Protein AF-A0A078QKE0-F1 (afdb_monomer_lite)

pLDDT: mean 83.67, std 12.48, range [33.91, 97.88]

Secondary structure (DSSP, 8-state):
-PPPTT--EEEEEEEEETTEEEEEEEEEE--HHHHHTTPPPPTT--------PPPTTSSSS-SS-SEEEE--SSSSSPEEEEEETT-SGGGPPEEEEEEE-TTS-EEE--STTGGG-BTTSEEEETTTTEEEEEEE-SSS-EEEEEEEEETTEEEEEEE-

Foldseek 3Di:
DDADQQWLAKDWDWDDDPNDTAIDIDRTAGAPVCNVVVDNDPPPDDDDDDDDEADPPQQQDRQHGQWYWDDLQLPPGTWIKGWRQLPDPPRWTAIWTFDQDPVRDTHTDPDPPNRQDTRPQWHADSVQSKIWGWDDPVPPDIKIWIWHDDPSDTDTPDID

Sequence (160 aa):
MWLQYGEVGNALFCLEKQGVQYYYFAEKWTDKILYDKGNTYPHNTVIELDYTAKLKSEEYLSDDSPFFFSDVDFDGEEEFIINRYKSGSRDSNAYDVYDVSPYGYFIQKTEVPFTELENGQCKFDSENKTITVFGSNGWNNAIRHIYQLKDRKFELVQSE

Organism: NCBI:txid1339350

Radius of gyration: 16.49 Å; chains: 1; bounding box: 33×46×38 Å

Structure (mmCIF, N/CA/C/O backbone):
data_AF-A0A078QKE0-F1
#
_entry.id   AF-A0A078QKE0-F1
#
loop_
_atom_site.group_PDB
_atom_site.id
_atom_site.type_symbol
_atom_site.label_atom_id
_atom_site.label_alt_id
_atom_site.label_comp_id
_atom_site.label_asym_id
_atom_site.label_entity_id
_atom_site.label_seq_id
_atom_site.pdbx_PDB_ins_code
_atom_site.Cartn_x
_atom_site.Cartn_y
_atom_site.Cartn_z
_atom_site.occupancy
_atom_site.B_iso_or_equiv
_atom_site.auth_seq_id
_atom_site.auth_comp_id
_atom_site.auth_asym_id
_atom_site.auth_atom_id
_atom_site.pdbx_PDB_model_num
ATOM 1 N N . MET A 1 1 ? 2.981 -16.688 -22.578 1.00 33.91 1 MET A N 1
ATOM 2 C CA . MET A 1 1 ? 2.757 -15.584 -21.627 1.00 33.91 1 MET A CA 1
ATOM 3 C C . MET A 1 1 ? 4.120 -15.259 -21.047 1.00 33.91 1 MET A C 1
ATOM 5 O O . MET A 1 1 ? 4.702 -16.143 -20.437 1.00 33.91 1 MET A O 1
ATOM 9 N N . TRP A 1 2 ? 4.699 -14.110 -21.392 1.00 34.62 2 TRP A N 1
ATOM 10 C CA . TRP A 1 2 ? 6.021 -13.709 -20.902 1.00 34.62 2 TRP A CA 1
ATOM 11 C C . TRP A 1 2 ? 5.796 -12.858 -19.654 1.00 34.62 2 TRP A C 1
ATOM 13 O O . TRP A 1 2 ? 5.123 -11.836 -19.749 1.00 34.62 2 TRP A O 1
ATOM 23 N N . LEU A 1 3 ? 6.275 -13.332 -18.506 1.00 41.19 3 LEU A N 1
ATOM 24 C CA . LEU A 1 3 ? 6.259 -12.593 -17.244 1.00 41.19 3 LEU A CA 1
ATOM 25 C C . LEU A 1 3 ? 7.232 -11.407 -17.370 1.00 41.19 3 LEU A C 1
ATOM 27 O O . LEU A 1 3 ? 8.319 -11.572 -17.933 1.00 41.19 3 LEU A O 1
ATOM 31 N N . GLN A 1 4 ? 6.844 -10.214 -16.910 1.00 49.28 4 GLN A N 1
ATOM 32 C CA . GLN A 1 4 ? 7.787 -9.098 -16.758 1.00 49.28 4 GLN A CA 1
ATOM 33 C C . GLN A 1 4 ? 8.875 -9.471 -15.735 1.00 49.28 4 GLN A C 1
ATOM 35 O O . GLN A 1 4 ? 8.679 -10.355 -14.902 1.00 49.28 4 GLN A O 1
ATOM 40 N N . TYR A 1 5 ? 10.045 -8.827 -15.810 1.00 50.62 5 TYR A N 1
ATOM 41 C CA . TYR A 1 5 ? 11.144 -9.045 -14.861 1.00 50.62 5 TYR A CA 1
ATOM 42 C C . TYR A 1 5 ? 10.633 -8.945 -13.412 1.00 50.62 5 TYR A C 1
ATOM 44 O O . TYR A 1 5 ? 10.219 -7.876 -12.984 1.00 50.62 5 TYR A O 1
ATOM 52 N N . GLY A 1 6 ? 10.658 -10.060 -12.674 1.00 52.72 6 GLY A N 1
ATOM 53 C CA . GLY A 1 6 ? 10.213 -10.128 -11.277 1.00 52.72 6 GLY A CA 1
ATOM 54 C C . GLY A 1 6 ? 8.795 -10.660 -11.049 1.00 52.72 6 GLY A C 1
ATOM 55 O O . GLY A 1 6 ? 8.481 -11.002 -9.912 1.00 52.72 6 GLY A O 1
ATOM 56 N N . GLU A 1 7 ? 7.959 -10.796 -12.085 1.00 58.38 7 GLU A N 1
ATOM 57 C CA . GLU A 1 7 ? 6.642 -11.437 -11.961 1.00 58.38 7 GLU A CA 1
ATOM 58 C C . GLU A 1 7 ? 6.815 -12.953 -11.775 1.00 58.38 7 GLU A C 1
ATOM 60 O O . GLU A 1 7 ? 7.354 -13.648 -12.638 1.00 58.38 7 GLU A O 1
ATOM 65 N N . VAL A 1 8 ? 6.355 -13.472 -10.635 1.00 62.00 8 VAL A N 1
ATOM 66 C CA . VAL A 1 8 ? 6.465 -14.888 -10.241 1.00 62.00 8 VAL A CA 1
ATOM 67 C C . VAL A 1 8 ? 5.216 -15.688 -10.661 1.00 62.00 8 VAL A C 1
ATOM 69 O O . VAL A 1 8 ? 5.257 -16.915 -10.739 1.00 62.00 8 VAL A O 1
ATOM 72 N N . GLY A 1 9 ? 4.127 -15.005 -11.036 1.00 68.44 9 GLY A N 1
ATOM 73 C CA . GLY A 1 9 ? 2.862 -15.600 -11.484 1.00 68.44 9 GLY A CA 1
ATOM 74 C C . GLY A 1 9 ? 1.749 -15.457 -10.446 1.00 68.44 9 GLY A C 1
ATOM 75 O O . GLY A 1 9 ? 1.770 -14.526 -9.643 1.00 68.44 9 GLY A O 1
ATOM 76 N N . ASN A 1 10 ? 0.777 -16.371 -10.473 1.00 79.06 10 ASN A N 1
ATOM 77 C CA . ASN A 1 10 ? -0.352 -16.361 -9.542 1.00 79.06 10 ASN A CA 1
ATOM 78 C C . ASN A 1 10 ? 0.081 -16.854 -8.148 1.00 79.06 10 ASN A C 1
ATOM 80 O O . ASN A 1 10 ? 0.815 -17.840 -8.051 1.00 79.06 10 ASN A O 1
ATOM 84 N N . ALA A 1 11 ? -0.444 -16.252 -7.082 1.00 80.12 11 ALA A N 1
ATOM 85 C CA . ALA A 1 11 ? -0.223 -16.667 -5.697 1.00 80.12 11 ALA A CA 1
ATOM 86 C C . ALA A 1 11 ? -1.545 -16.757 -4.914 1.00 80.12 11 ALA A C 1
ATOM 88 O O . ALA A 1 11 ? -2.482 -16.000 -5.163 1.00 80.12 11 ALA A O 1
ATOM 89 N N . LEU A 1 12 ? -1.611 -17.680 -3.951 1.00 85.12 12 LEU A N 1
ATOM 90 C CA . LEU A 1 12 ? -2.686 -17.765 -2.961 1.00 85.12 12 LEU A CA 1
ATOM 91 C C . LEU A 1 12 ? -2.096 -17.474 -1.581 1.00 85.12 12 LEU A C 1
ATOM 93 O O . LEU A 1 12 ? -1.289 -18.251 -1.074 1.00 85.12 12 LEU A O 1
ATOM 97 N N . PHE A 1 13 ? -2.521 -16.375 -0.974 1.00 83.56 13 PHE A N 1
ATOM 98 C CA . PHE A 1 13 ? -2.207 -16.030 0.405 1.00 83.56 13 PHE A CA 1
ATOM 99 C C . PHE A 1 13 ? -3.192 -16.728 1.329 1.00 83.56 13 PHE A C 1
ATOM 101 O O . PHE A 1 13 ? -4.401 -16.658 1.109 1.00 83.56 13 PHE A O 1
ATOM 108 N N . CYS A 1 14 ? -2.667 -17.376 2.365 1.00 85.38 14 CYS A N 1
ATOM 109 C CA . CYS A 1 14 ? -3.433 -17.886 3.493 1.00 85.38 14 CYS A CA 1
ATOM 110 C C . CYS A 1 14 ? -2.952 -17.151 4.744 1.00 85.38 14 CYS A C 1
ATOM 112 O O . CYS A 1 14 ? -1.841 -17.383 5.213 1.00 85.38 14 CYS A O 1
ATOM 114 N N . LEU A 1 15 ? -3.776 -16.246 5.262 1.00 82.69 15 LEU A N 1
ATOM 115 C CA . LEU A 1 15 ? -3.486 -15.459 6.456 1.00 82.69 15 LEU A CA 1
ATOM 116 C C . LEU A 1 15 ? -4.257 -16.069 7.626 1.00 82.69 15 LEU A C 1
ATOM 118 O O . LEU A 1 15 ? -5.477 -16.203 7.554 1.00 82.69 15 LEU A O 1
ATOM 122 N N . GLU A 1 16 ? -3.567 -16.443 8.701 1.00 82.25 16 GLU A N 1
ATOM 123 C CA . GLU A 1 16 ? -4.199 -16.990 9.903 1.00 82.25 16 GLU A CA 1
ATOM 124 C C . GLU A 1 16 ? -4.131 -15.991 11.060 1.00 82.25 16 GLU A C 1
ATOM 126 O O . GLU A 1 16 ? -3.062 -15.495 11.415 1.00 82.25 16 GLU A O 1
ATOM 131 N N . LYS A 1 17 ? -5.276 -15.731 11.696 1.00 78.81 17 LYS A N 1
ATOM 132 C CA . LYS A 1 17 ? -5.361 -14.953 12.934 1.00 78.81 17 LYS A CA 1
ATOM 133 C C . LYS A 1 17 ? -6.241 -15.688 13.933 1.00 78.81 17 LYS A C 1
ATOM 135 O O . LYS A 1 17 ? -7.436 -15.850 13.708 1.00 78.81 17 LYS A O 1
ATOM 140 N N . GLN A 1 18 ? -5.648 -16.112 15.051 1.00 81.94 18 GLN A N 1
ATOM 141 C CA . GLN A 1 18 ? -6.358 -16.779 16.155 1.00 81.94 18 GLN A CA 1
ATOM 142 C C . GLN A 1 18 ? -7.186 -18.002 15.698 1.00 81.94 18 GLN A C 1
ATOM 144 O O . GLN A 1 18 ? -8.299 -18.217 16.174 1.00 81.94 18 GLN A O 1
ATOM 149 N N . GLY A 1 19 ? -6.656 -18.795 14.759 1.00 81.00 19 GLY A N 1
ATOM 150 C CA . GLY A 1 19 ? -7.326 -19.981 14.213 1.00 81.00 19 GLY A CA 1
ATOM 151 C C . GLY A 1 19 ? -8.377 -19.704 13.130 1.00 81.00 19 GLY A C 1
ATOM 152 O O . GLY A 1 19 ? -8.985 -20.648 12.629 1.00 81.00 19 GLY A O 1
ATOM 153 N N . VAL A 1 20 ? -8.595 -18.442 12.745 1.00 79.19 20 VAL A N 1
ATOM 154 C CA . VAL A 1 20 ? -9.406 -18.076 11.574 1.00 79.19 20 VAL A CA 1
ATOM 155 C C . VAL A 1 20 ? -8.487 -17.865 10.377 1.00 79.19 20 VAL A C 1
ATOM 157 O O . VAL A 1 20 ? -7.507 -17.127 10.479 1.00 79.19 20 VAL A O 1
ATOM 160 N N . GLN A 1 21 ? -8.814 -18.506 9.254 1.00 85.75 21 GLN A N 1
ATOM 161 C CA . GLN A 1 21 ? -8.049 -18.432 8.011 1.00 85.75 21 GLN A CA 1
ATOM 162 C C . GLN A 1 21 ? -8.749 -17.551 6.977 1.00 85.75 21 GLN A C 1
ATOM 164 O O . GLN A 1 21 ? -9.953 -17.671 6.745 1.00 85.75 21 GLN A O 1
ATOM 169 N N . TYR A 1 22 ? -7.960 -16.696 6.341 1.00 84.25 22 TYR A N 1
ATOM 170 C CA . TYR A 1 22 ? -8.360 -15.752 5.310 1.00 84.25 22 TYR A CA 1
ATOM 171 C C . TYR A 1 22 ? -7.575 -16.042 4.038 1.00 84.25 22 TYR A C 1
ATOM 173 O O . TYR A 1 22 ? -6.372 -16.299 4.100 1.00 84.25 22 TYR A O 1
ATOM 181 N N . TYR A 1 23 ? -8.243 -15.982 2.889 1.00 86.88 23 TYR A N 1
ATOM 182 C CA . TYR A 1 23 ? -7.632 -16.322 1.608 1.00 86.88 23 TYR A CA 1
ATOM 183 C C . TYR A 1 23 ? -7.679 -15.143 0.646 1.00 86.88 23 TYR A C 1
ATOM 185 O O . TYR A 1 23 ? -8.738 -14.546 0.449 1.00 86.88 23 TYR A O 1
ATOM 193 N N . TYR A 1 24 ? -6.549 -14.856 0.004 1.00 86.31 24 TYR A N 1
ATOM 194 C CA . TYR A 1 24 ? -6.466 -13.879 -1.078 1.00 86.31 24 TYR A CA 1
ATOM 195 C C . TYR A 1 24 ? -5.740 -14.470 -2.283 1.00 86.31 24 TYR A C 1
ATOM 197 O O . TYR A 1 24 ? -4.660 -15.039 -2.147 1.00 86.31 24 TYR A O 1
ATOM 205 N N . PHE A 1 25 ? -6.331 -14.337 -3.468 1.00 86.75 25 PHE A N 1
ATOM 206 C CA . PHE A 1 25 ? -5.721 -14.784 -4.713 1.00 86.75 25 PHE A CA 1
ATOM 207 C C . PHE A 1 25 ? -5.168 -13.583 -5.480 1.00 86.75 25 PHE A C 1
ATOM 209 O O . PHE A 1 25 ? -5.931 -12.715 -5.901 1.00 86.75 25 PHE A O 1
ATOM 216 N N . ALA A 1 26 ? -3.853 -13.562 -5.682 1.00 81.88 26 ALA A N 1
ATOM 217 C CA . ALA A 1 26 ? -3.164 -12.572 -6.495 1.00 81.88 26 ALA A CA 1
ATOM 218 C C . ALA A 1 26 ? -2.845 -13.171 -7.869 1.00 81.88 26 ALA A C 1
ATOM 220 O O . ALA A 1 26 ? -2.127 -14.164 -7.963 1.00 81.88 26 ALA A O 1
ATOM 221 N N . GLU A 1 27 ? -3.336 -12.563 -8.949 1.00 77.25 27 GLU A N 1
ATOM 222 C CA . GLU A 1 27 ? -2.996 -12.980 -10.322 1.00 77.25 27 GLU A CA 1
ATOM 223 C C . GLU A 1 27 ? -1.550 -12.637 -10.701 1.00 77.25 27 GLU A C 1
ATOM 225 O O . GLU A 1 27 ? -0.949 -13.263 -11.571 1.00 77.25 27 GLU A O 1
ATOM 230 N N . LYS A 1 28 ? -0.983 -11.619 -10.055 1.00 74.25 28 LYS A N 1
ATOM 231 C CA . LYS A 1 28 ? 0.377 -11.158 -10.298 1.00 74.25 28 LYS A CA 1
ATOM 232 C C . LYS A 1 28 ? 1.061 -10.923 -8.970 1.00 74.25 28 LYS A C 1
ATOM 234 O O . LYS A 1 28 ? 0.724 -9.988 -8.254 1.00 74.25 28 LYS A O 1
ATOM 239 N N . TRP A 1 29 ? 2.016 -11.783 -8.661 1.00 77.62 29 TRP A N 1
ATOM 240 C CA . TRP A 1 29 ? 2.827 -11.677 -7.464 1.00 77.62 29 TRP A CA 1
ATOM 241 C C . TRP A 1 29 ? 4.292 -11.447 -7.814 1.00 77.62 29 TRP A C 1
ATOM 243 O O . TRP A 1 29 ? 4.851 -12.153 -8.658 1.00 77.62 29 TRP A O 1
ATOM 253 N N . THR A 1 30 ? 4.913 -10.477 -7.150 1.00 77.62 30 THR A N 1
ATOM 254 C CA . THR A 1 30 ? 6.347 -10.194 -7.230 1.00 77.62 30 THR A CA 1
ATOM 255 C C . THR A 1 30 ? 6.855 -10.025 -5.800 1.00 77.62 30 THR A C 1
ATOM 257 O O . THR A 1 30 ? 6.227 -9.345 -4.998 1.00 77.62 30 THR A O 1
ATOM 260 N N . ASP A 1 31 ? 7.973 -10.660 -5.451 1.00 77.25 31 ASP A N 1
ATOM 261 C CA . ASP A 1 31 ? 8.533 -10.561 -4.100 1.00 77.25 31 ASP A CA 1
ATOM 262 C C . ASP A 1 31 ? 10.061 -10.619 -4.125 1.00 77.25 31 ASP A C 1
ATOM 264 O O . ASP A 1 31 ? 10.662 -11.372 -4.901 1.00 77.25 31 ASP A O 1
ATOM 268 N N . LYS A 1 32 ? 10.681 -9.835 -3.240 1.00 75.88 32 LYS A N 1
ATOM 269 C CA . LYS A 1 32 ? 12.132 -9.733 -3.106 1.00 75.88 32 LYS A CA 1
ATOM 270 C C . LYS A 1 32 ? 12.761 -11.052 -2.658 1.00 75.88 32 LYS A C 1
ATOM 272 O O . LYS A 1 32 ? 13.768 -11.463 -3.230 1.00 75.88 32 LYS A O 1
ATOM 277 N N . ILE A 1 33 ? 12.181 -11.738 -1.667 1.00 72.81 33 ILE A N 1
ATOM 278 C CA . ILE A 1 33 ? 12.720 -12.998 -1.120 1.00 72.81 33 ILE A CA 1
ATOM 279 C C . ILE A 1 33 ? 12.741 -14.082 -2.203 1.00 72.81 33 ILE A C 1
ATOM 281 O O . ILE A 1 33 ? 13.688 -14.873 -2.274 1.00 72.81 33 ILE A O 1
ATOM 285 N N . LEU A 1 34 ? 11.712 -14.115 -3.051 1.00 69.19 34 LEU A N 1
ATOM 286 C CA . LEU A 1 34 ? 11.632 -15.032 -4.188 1.00 69.19 34 LEU A CA 1
ATOM 287 C C . LEU A 1 34 ? 12.612 -14.649 -5.301 1.00 69.19 34 LEU A C 1
ATOM 289 O O . LEU A 1 34 ? 13.269 -15.530 -5.863 1.00 69.19 34 LEU A O 1
ATOM 293 N N . TYR A 1 35 ? 12.736 -13.353 -5.593 1.00 66.75 35 TYR A N 1
ATOM 294 C CA . TYR A 1 35 ? 13.591 -12.842 -6.661 1.00 66.75 35 TYR A CA 1
ATOM 295 C C . TYR A 1 35 ? 15.090 -12.980 -6.352 1.00 66.75 35 TYR A C 1
ATOM 297 O O . TYR A 1 35 ? 15.840 -13.541 -7.154 1.00 66.75 35 TYR A O 1
ATOM 305 N N . ASP A 1 36 ? 15.537 -12.521 -5.180 1.00 66.00 36 ASP A N 1
ATOM 306 C CA . ASP A 1 36 ? 16.962 -12.422 -4.825 1.00 66.00 36 ASP A CA 1
ATOM 307 C C . ASP A 1 36 ? 17.653 -13.787 -4.715 1.00 66.00 36 ASP A C 1
ATOM 309 O O . ASP A 1 36 ? 18.873 -13.890 -4.848 1.00 66.00 36 ASP A O 1
ATOM 313 N N . LYS A 1 37 ? 16.890 -14.867 -4.519 1.00 62.03 37 LYS A N 1
ATOM 314 C CA . LYS A 1 37 ? 17.449 -16.222 -4.470 1.00 62.03 37 LYS A CA 1
ATOM 315 C C . LYS A 1 37 ? 17.720 -16.825 -5.852 1.00 62.03 37 LYS A C 1
ATOM 317 O O . LYS A 1 37 ? 18.273 -17.920 -5.917 1.00 62.03 37 LYS A O 1
ATOM 322 N N . GLY A 1 38 ? 17.332 -16.159 -6.948 1.00 58.31 38 GLY A N 1
ATOM 323 C CA . GLY A 1 38 ? 17.448 -16.711 -8.306 1.00 58.31 38 GLY A CA 1
ATOM 324 C C . GLY A 1 38 ? 16.679 -18.027 -8.478 1.00 58.31 38 GLY A C 1
ATOM 325 O O . GLY A 1 38 ? 17.001 -18.840 -9.347 1.00 58.31 38 GLY A O 1
ATOM 326 N N . ASN A 1 39 ? 15.696 -18.266 -7.609 1.00 60.81 39 ASN A N 1
ATOM 327 C CA . ASN A 1 39 ? 14.985 -19.525 -7.533 1.00 60.81 39 ASN A CA 1
ATOM 328 C C . ASN A 1 39 ? 13.948 -19.601 -8.649 1.00 60.81 39 ASN A C 1
ATOM 330 O O . ASN A 1 39 ? 13.129 -18.704 -8.830 1.00 60.81 39 ASN A O 1
ATOM 334 N N . THR A 1 40 ? 13.942 -20.721 -9.364 1.00 63.75 40 THR A N 1
ATOM 335 C CA . THR A 1 40 ? 12.782 -21.123 -10.158 1.00 63.75 40 THR A CA 1
ATOM 336 C C . THR A 1 40 ? 11.939 -22.040 -9.289 1.00 63.75 40 THR A C 1
ATOM 338 O O . THR A 1 40 ? 12.396 -23.093 -8.848 1.00 63.75 40 THR A O 1
ATOM 341 N N . TYR A 1 41 ? 10.718 -21.612 -8.990 1.00 67.44 41 TYR A N 1
ATOM 342 C CA . TYR A 1 41 ? 9.796 -22.393 -8.179 1.00 67.44 41 TYR A CA 1
ATOM 343 C C . TYR A 1 41 ? 8.955 -23.288 -9.093 1.00 67.44 41 TYR A C 1
ATOM 345 O O . TYR A 1 41 ? 8.319 -22.782 -10.022 1.00 67.44 41 TYR A O 1
ATOM 353 N N . PRO A 1 42 ? 8.936 -24.614 -8.873 1.00 69.38 42 PRO A N 1
ATOM 354 C CA . PRO A 1 42 ? 7.985 -25.485 -9.544 1.00 69.38 42 PRO A CA 1
ATOM 355 C C . PRO A 1 42 ? 6.546 -25.015 -9.307 1.00 69.38 42 PRO A C 1
ATOM 357 O O . PRO A 1 42 ? 6.228 -24.419 -8.274 1.00 69.38 42 PRO A O 1
ATOM 360 N N . HIS A 1 43 ? 5.656 -25.324 -10.248 1.00 69.00 43 HIS A N 1
ATOM 361 C CA . HIS A 1 43 ? 4.227 -25.081 -10.066 1.00 69.00 43 HIS A CA 1
ATOM 362 C C . HIS A 1 43 ? 3.731 -25.729 -8.759 1.00 69.00 43 HIS A C 1
ATOM 364 O O . HIS A 1 43 ? 4.138 -26.847 -8.439 1.00 69.00 43 HIS A O 1
ATOM 370 N N . ASN A 1 44 ? 2.855 -25.034 -8.025 1.00 71.81 44 ASN A N 1
ATOM 371 C CA . ASN A 1 44 ? 2.334 -25.436 -6.709 1.00 71.81 44 ASN A CA 1
ATOM 372 C C . ASN A 1 44 ? 3.366 -25.472 -5.568 1.00 71.81 44 ASN A C 1
ATOM 374 O O . ASN A 1 44 ? 3.174 -26.194 -4.590 1.00 71.81 44 ASN A O 1
ATOM 378 N N . THR A 1 45 ? 4.452 -24.700 -5.662 1.00 77.00 45 THR A N 1
ATOM 379 C CA . THR A 1 45 ? 5.326 -24.493 -4.499 1.00 77.00 45 THR A CA 1
ATOM 380 C C . THR A 1 45 ? 4.545 -23.805 -3.378 1.00 77.00 45 THR A C 1
ATOM 382 O O . THR A 1 45 ? 3.950 -22.752 -3.597 1.00 77.00 45 THR A O 1
ATOM 385 N N . VAL A 1 46 ? 4.589 -24.380 -2.175 1.00 78.75 46 VAL A N 1
ATOM 386 C CA . VAL A 1 46 ? 4.104 -23.740 -0.945 1.00 78.75 46 VAL A CA 1
ATOM 387 C C . VAL A 1 46 ? 5.288 -23.075 -0.257 1.00 78.75 46 VAL A C 1
ATOM 389 O O . VAL A 1 46 ? 6.337 -23.698 -0.085 1.00 78.75 46 VAL A O 1
ATOM 392 N N . ILE A 1 47 ? 5.125 -21.807 0.108 1.00 76.44 47 ILE A N 1
ATOM 393 C CA . ILE A 1 47 ? 6.141 -21.019 0.801 1.00 76.44 47 ILE A CA 1
A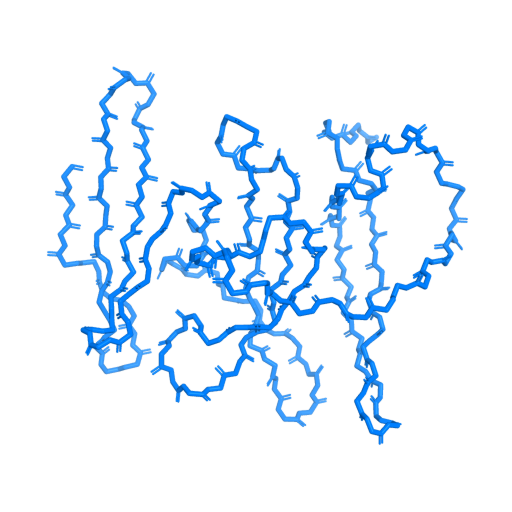TOM 394 C C . ILE A 1 47 ? 5.524 -20.557 2.109 1.00 76.44 47 ILE A C 1
ATOM 396 O O . ILE A 1 47 ? 4.569 -19.786 2.114 1.00 76.44 47 ILE A O 1
ATOM 400 N N . GLU A 1 48 ? 6.068 -21.062 3.207 1.00 78.00 48 GLU A N 1
ATOM 401 C CA . GLU A 1 48 ? 5.681 -20.653 4.550 1.00 78.00 48 GLU A CA 1
ATOM 402 C C . GLU A 1 48 ? 6.625 -19.540 4.999 1.00 78.00 48 GLU A C 1
ATOM 404 O O . GLU A 1 48 ? 7.850 -19.685 4.944 1.00 78.00 48 GLU A O 1
ATOM 409 N N . LEU A 1 49 ? 6.047 -18.409 5.389 1.00 75.00 49 LEU A N 1
ATOM 410 C CA . LEU A 1 49 ? 6.768 -17.242 5.876 1.00 75.00 49 LEU A CA 1
ATOM 411 C C . LEU A 1 49 ? 6.127 -16.801 7.184 1.00 75.00 49 LEU A C 1
ATOM 413 O O . LEU A 1 49 ? 4.910 -16.616 7.247 1.00 75.00 49 LEU A O 1
ATOM 417 N N . ASP A 1 50 ? 6.952 -16.593 8.204 1.00 76.69 50 ASP A N 1
ATOM 418 C CA . ASP A 1 50 ? 6.504 -15.913 9.410 1.00 76.69 50 ASP A CA 1
ATOM 419 C C . ASP A 1 50 ? 6.227 -14.444 9.085 1.00 76.69 50 ASP A C 1
ATOM 421 O O . ASP A 1 50 ? 7.022 -13.770 8.418 1.00 76.69 50 ASP A O 1
ATOM 425 N N . TYR A 1 51 ? 5.094 -13.939 9.574 1.00 75.19 51 TYR A N 1
ATOM 426 C CA . TYR A 1 51 ? 4.750 -12.536 9.400 1.00 75.19 51 TYR A CA 1
ATOM 427 C C . TYR A 1 51 ? 5.824 -11.646 10.031 1.00 75.19 51 TYR A C 1
ATOM 429 O O . TYR A 1 51 ? 6.066 -11.692 11.239 1.00 75.19 51 TYR A O 1
ATOM 437 N N . THR A 1 52 ? 6.441 -10.807 9.202 1.00 73.81 52 THR A N 1
ATOM 438 C CA . THR A 1 52 ? 7.362 -9.766 9.651 1.00 73.81 52 THR A CA 1
ATOM 439 C C . THR A 1 52 ? 6.635 -8.437 9.559 1.00 73.81 52 THR A C 1
ATOM 441 O O . THR A 1 52 ? 6.256 -8.002 8.477 1.00 73.81 52 THR A O 1
ATOM 444 N N . ALA A 1 53 ? 6.393 -7.809 10.708 1.00 77.56 53 ALA A N 1
ATOM 445 C CA . ALA A 1 53 ? 5.776 -6.492 10.735 1.00 77.56 53 ALA A CA 1
ATOM 446 C C . ALA A 1 53 ? 6.708 -5.443 10.114 1.00 77.56 53 ALA A C 1
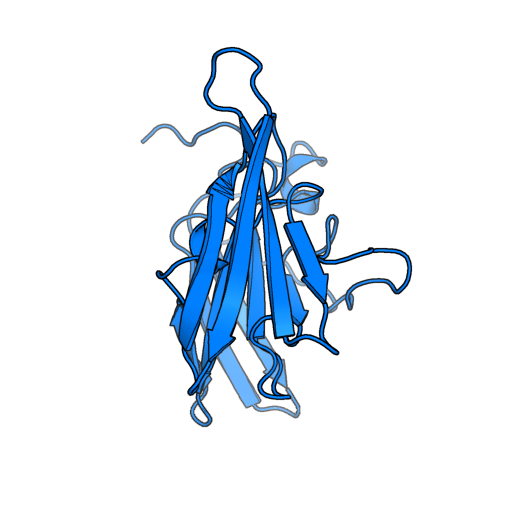ATOM 448 O O . ALA A 1 53 ? 7.933 -5.545 10.238 1.00 77.56 53 ALA A O 1
ATOM 449 N N . LYS A 1 54 ? 6.108 -4.394 9.538 1.00 80.19 54 LYS A N 1
ATOM 450 C CA . LYS A 1 54 ? 6.821 -3.192 9.099 1.00 80.19 54 LYS A CA 1
ATOM 451 C C . LYS A 1 54 ? 7.759 -2.703 10.214 1.00 80.19 54 LYS A C 1
ATOM 453 O O . LYS A 1 54 ? 7.351 -2.528 11.368 1.00 80.19 54 LYS A O 1
ATOM 458 N N . LEU A 1 55 ? 9.025 -2.476 9.882 1.00 79.44 55 LEU A N 1
ATOM 459 C CA . LEU A 1 55 ? 10.029 -2.015 10.833 1.00 79.44 55 LEU A CA 1
ATOM 460 C C . LEU A 1 55 ? 9.811 -0.535 11.161 1.00 79.44 55 LEU A C 1
ATOM 462 O O . LEU A 1 55 ? 9.485 0.275 10.300 1.00 79.44 55 LEU A O 1
ATOM 466 N N . LYS A 1 56 ? 10.099 -0.133 12.406 1.00 76.19 56 LYS A N 1
ATOM 467 C CA . LYS A 1 56 ? 10.035 1.287 12.814 1.00 76.19 56 LYS A CA 1
ATOM 468 C C . LYS A 1 56 ? 10.987 2.197 12.029 1.00 76.19 56 LYS A C 1
ATOM 470 O O . LYS A 1 56 ? 10.788 3.404 12.014 1.00 76.19 56 LYS A O 1
ATOM 475 N N . SER A 1 57 ? 12.046 1.631 11.450 1.00 78.06 57 SER A N 1
ATOM 476 C CA . SER A 1 57 ? 12.995 2.348 10.596 1.00 78.06 57 SER A CA 1
ATOM 477 C C . SER A 1 57 ? 12.462 2.606 9.188 1.00 78.06 57 SER A C 1
ATOM 479 O O . SER A 1 57 ? 13.016 3.447 8.489 1.00 78.06 57 SER A O 1
ATOM 481 N N . GLU A 1 58 ? 11.429 1.880 8.756 1.00 80.31 58 GLU A N 1
ATOM 482 C CA . GLU A 1 58 ? 10.773 2.117 7.475 1.00 80.31 58 GLU A CA 1
ATOM 483 C C . GLU A 1 58 ? 9.848 3.326 7.626 1.00 80.31 58 GLU A C 1
ATOM 485 O O . GLU A 1 58 ? 8.884 3.309 8.395 1.00 80.31 58 GLU A O 1
ATOM 490 N N . GLU A 1 59 ? 10.158 4.398 6.900 1.00 73.62 59 GLU A N 1
ATOM 491 C CA . GLU A 1 59 ? 9.514 5.700 7.093 1.00 73.62 59 GLU A CA 1
ATOM 492 C C . GLU A 1 59 ? 7.996 5.624 6.853 1.00 73.62 59 GLU A C 1
ATOM 494 O O . GLU A 1 59 ? 7.218 6.111 7.670 1.00 73.62 59 GLU A O 1
ATOM 499 N N . TYR A 1 60 ? 7.554 4.912 5.808 1.00 79.38 60 TYR A N 1
ATOM 500 C CA . TYR A 1 60 ? 6.149 4.935 5.374 1.00 79.38 60 TYR A CA 1
ATOM 501 C C . TYR A 1 60 ? 5.560 3.553 5.097 1.00 79.38 60 TYR A C 1
ATOM 503 O O . TYR A 1 60 ? 4.643 3.145 5.802 1.00 79.38 60 TYR A O 1
ATOM 511 N N . LEU A 1 61 ? 6.127 2.805 4.154 1.00 86.69 61 LEU A N 1
ATOM 512 C CA . LEU A 1 61 ? 5.662 1.480 3.732 1.00 86.69 61 LEU A CA 1
ATOM 513 C C . LEU A 1 61 ? 6.830 0.490 3.773 1.00 86.69 61 LEU A C 1
ATOM 515 O O . LEU A 1 61 ? 7.983 0.924 3.702 1.00 86.69 61 LEU A O 1
ATOM 519 N N . SER A 1 62 ? 6.547 -0.805 3.944 1.00 85.00 62 SER A N 1
ATOM 520 C CA . SER A 1 62 ? 7.620 -1.800 4.046 1.00 85.00 62 SER A CA 1
ATOM 521 C C . SER A 1 62 ? 8.267 -2.064 2.691 1.00 85.00 62 SER A C 1
ATOM 523 O O . SER A 1 62 ? 7.567 -2.261 1.702 1.00 85.00 62 SER A O 1
ATOM 525 N N . ASP A 1 63 ? 9.598 -2.090 2.657 1.00 81.25 63 ASP A N 1
ATOM 526 C CA . ASP A 1 63 ? 10.369 -2.403 1.448 1.00 81.25 63 ASP A CA 1
ATOM 527 C C . ASP A 1 63 ? 10.609 -3.910 1.302 1.00 81.25 63 ASP A C 1
ATOM 529 O O . ASP A 1 63 ? 10.527 -4.467 0.208 1.00 81.25 63 ASP A O 1
ATOM 533 N N . ASP A 1 64 ? 10.869 -4.577 2.425 1.00 80.62 64 ASP A N 1
ATOM 534 C CA . ASP A 1 64 ? 11.346 -5.959 2.442 1.00 80.62 64 ASP A CA 1
ATOM 535 C C . ASP A 1 64 ? 10.237 -6.990 2.667 1.00 80.62 64 ASP A C 1
ATOM 537 O O . ASP A 1 64 ? 10.431 -8.171 2.370 1.00 80.62 64 ASP A O 1
ATOM 541 N N . SER A 1 65 ? 9.089 -6.567 3.201 1.00 84.19 65 SER A N 1
ATOM 542 C CA . SER A 1 65 ? 7.998 -7.491 3.504 1.00 84.19 65 SER A CA 1
ATOM 543 C C . SER A 1 65 ? 7.141 -7.726 2.257 1.00 84.19 65 SER A C 1
ATOM 545 O O . SER A 1 65 ? 6.669 -6.743 1.681 1.00 84.19 65 SER A O 1
ATOM 547 N N . PRO A 1 66 ? 6.875 -8.989 1.865 1.00 82.50 66 PRO A N 1
ATOM 548 C CA . PRO A 1 66 ? 5.989 -9.314 0.741 1.00 82.50 66 PRO A CA 1
ATOM 549 C C . PRO A 1 66 ? 4.586 -8.722 0.915 1.00 82.50 66 PRO A C 1
ATOM 551 O O . PRO A 1 66 ? 3.926 -8.303 -0.033 1.00 82.50 66 PRO A O 1
ATOM 554 N N . PHE A 1 67 ? 4.120 -8.684 2.156 1.00 87.56 67 PHE A N 1
ATOM 555 C CA . PHE A 1 67 ? 2.881 -8.044 2.549 1.00 87.56 67 PHE A CA 1
ATOM 556 C C . PHE A 1 67 ? 3.020 -7.503 3.968 1.00 87.56 67 PHE A C 1
ATOM 558 O O . PHE A 1 67 ? 3.860 -7.975 4.739 1.00 87.56 67 PHE A O 1
ATOM 565 N N . PHE A 1 68 ? 2.189 -6.532 4.324 1.00 89.19 68 PHE A N 1
ATOM 566 C CA . PHE A 1 68 ? 2.125 -5.973 5.671 1.00 89.19 68 PHE A CA 1
ATOM 567 C C . PHE A 1 68 ? 0.762 -5.338 5.939 1.00 89.19 68 PHE A C 1
ATOM 569 O O . PHE A 1 68 ? -0.065 -5.214 5.038 1.00 89.19 68 PHE A O 1
ATOM 576 N N . PHE A 1 69 ? 0.537 -4.967 7.196 1.00 89.44 69 PHE A N 1
ATOM 577 C CA . PHE A 1 69 ? -0.649 -4.240 7.631 1.00 89.44 69 PHE A CA 1
ATOM 578 C C . PHE A 1 69 ? -0.266 -2.816 8.035 1.00 89.44 69 PHE A C 1
ATOM 580 O O . PHE A 1 69 ? 0.771 -2.619 8.677 1.00 89.44 69 PHE A O 1
ATOM 587 N N . SER A 1 70 ? -1.053 -1.826 7.612 1.00 90.94 70 SER A N 1
ATOM 588 C CA . SER A 1 70 ? -0.866 -0.421 7.992 1.00 90.94 70 SER A CA 1
ATOM 589 C C . SER A 1 70 ? -2.146 0.372 7.762 1.00 90.94 70 SER A C 1
ATOM 591 O O . SER A 1 70 ? -2.753 0.230 6.709 1.00 90.94 70 SER A O 1
ATOM 593 N N . ASP A 1 71 ? -2.483 1.255 8.702 1.00 93.62 71 ASP A N 1
ATOM 594 C CA . ASP A 1 71 ? -3.494 2.308 8.525 1.00 93.62 71 ASP A CA 1
ATOM 595 C C . ASP A 1 71 ? -2.937 3.357 7.548 1.00 93.62 71 ASP A C 1
ATOM 597 O O . ASP A 1 71 ? -2.074 4.171 7.903 1.00 93.62 71 ASP A O 1
ATOM 601 N N . VAL A 1 72 ? -3.330 3.255 6.280 1.00 94.25 72 VAL A N 1
ATOM 602 C CA . VAL A 1 72 ? -2.917 4.159 5.199 1.00 94.25 72 VAL A CA 1
ATOM 603 C C . VAL A 1 72 ? -4.022 5.125 4.801 1.00 94.25 72 VAL A C 1
ATOM 605 O O . VAL A 1 72 ? -3.720 6.103 4.116 1.00 94.25 72 VAL A O 1
ATOM 608 N N . ASP A 1 73 ? -5.269 4.899 5.219 1.00 95.31 73 ASP A N 1
ATOM 609 C CA . ASP A 1 73 ? -6.394 5.793 4.933 1.00 95.31 73 ASP A CA 1
ATOM 610 C C . ASP A 1 73 ? -6.841 6.689 6.110 1.00 95.31 73 ASP A C 1
ATOM 612 O O . ASP A 1 73 ? -7.649 7.606 5.920 1.00 95.31 73 ASP A O 1
ATOM 616 N N . PHE A 1 74 ? -6.199 6.542 7.272 1.00 95.56 74 PHE A N 1
ATOM 617 C CA . PHE A 1 74 ? -6.377 7.328 8.495 1.00 95.56 74 PHE A CA 1
ATOM 618 C C . PHE A 1 74 ? -7.735 7.144 9.184 1.00 95.56 74 PHE A C 1
ATOM 620 O O . PHE A 1 74 ? -8.233 8.090 9.835 1.00 95.56 74 PHE A O 1
ATOM 627 N N . ASP A 1 75 ? -8.355 5.977 9.028 1.00 93.25 75 ASP A N 1
ATOM 628 C CA . ASP A 1 75 ? -9.598 5.610 9.704 1.00 93.25 75 ASP A CA 1
ATOM 629 C C . ASP A 1 75 ? -9.388 4.876 11.046 1.00 93.25 75 ASP A C 1
ATOM 631 O O . ASP A 1 75 ? -10.306 4.857 11.876 1.00 93.25 75 ASP A O 1
ATOM 635 N N . GLY A 1 76 ? -8.157 4.428 11.320 1.00 92.25 76 GLY A N 1
ATOM 636 C CA . GLY A 1 76 ? -7.751 3.750 12.550 1.00 92.25 76 GLY A CA 1
ATOM 637 C C . GLY A 1 76 ? -7.779 2.221 12.484 1.00 92.25 76 GLY A C 1
ATOM 638 O O . GLY A 1 76 ? -7.403 1.584 13.472 1.00 92.25 76 GLY A O 1
ATOM 639 N N . GLU A 1 77 ? -8.200 1.638 11.365 1.00 91.88 77 GLU A N 1
ATOM 640 C CA . GLU A 1 77 ? -8.058 0.219 11.0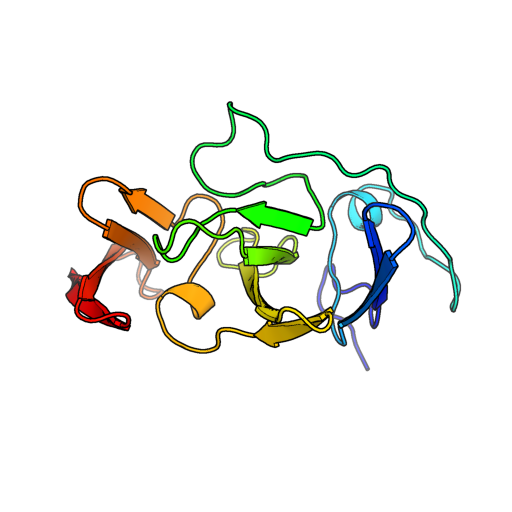56 1.00 91.88 77 GLU A CA 1
ATOM 641 C C . GLU A 1 77 ? -6.831 -0.003 10.153 1.00 91.88 77 GLU A C 1
ATOM 643 O O . GLU A 1 77 ? -6.305 0.923 9.548 1.00 91.88 77 GLU A O 1
ATOM 648 N N . GLU A 1 78 ? -6.288 -1.223 10.137 1.00 91.31 78 GLU A N 1
ATOM 649 C CA . GLU A 1 78 ? -5.136 -1.530 9.284 1.00 91.31 78 GLU A CA 1
ATOM 650 C C . GLU A 1 78 ? -5.586 -2.141 7.953 1.00 91.31 78 GLU A C 1
ATOM 652 O O . GLU A 1 78 ? -6.249 -3.185 7.928 1.00 91.31 78 GLU A O 1
ATOM 657 N N . GLU A 1 79 ? -5.108 -1.580 6.844 1.00 93.69 79 GLU A N 1
ATOM 658 C CA . GLU A 1 79 ? -5.282 -2.166 5.519 1.00 93.69 79 GLU A CA 1
ATOM 659 C C . GLU A 1 79 ? -4.287 -3.305 5.308 1.00 93.69 79 GLU A C 1
ATOM 661 O O . GLU A 1 79 ? -3.138 -3.255 5.758 1.00 93.69 79 GLU A O 1
ATOM 666 N N . PHE A 1 80 ? -4.703 -4.324 4.555 1.00 92.62 80 PHE A N 1
ATOM 667 C CA . PHE A 1 80 ? -3.784 -5.333 4.042 1.00 92.62 80 PHE A CA 1
ATOM 668 C C . PHE A 1 80 ? -3.089 -4.791 2.796 1.00 92.62 80 PHE A C 1
ATOM 670 O O . PHE A 1 80 ? -3.749 -4.382 1.842 1.00 92.62 80 PHE A O 1
ATOM 677 N N . ILE A 1 81 ? -1.759 -4.798 2.790 1.00 92.62 81 ILE A N 1
ATOM 678 C CA . ILE A 1 81 ? -0.961 -4.217 1.715 1.00 92.62 81 ILE A CA 1
ATOM 679 C C . ILE A 1 81 ? -0.055 -5.287 1.128 1.00 92.62 81 ILE A C 1
ATOM 681 O O . ILE A 1 81 ? 0.742 -5.901 1.838 1.00 92.62 81 ILE A O 1
ATOM 685 N N . ILE A 1 82 ? -0.159 -5.479 -0.183 1.00 90.31 82 ILE A N 1
ATOM 686 C CA . ILE A 1 82 ? 0.754 -6.308 -0.964 1.00 90.31 82 ILE A CA 1
ATOM 687 C C . ILE A 1 82 ? 1.864 -5.423 -1.519 1.00 90.31 82 ILE A C 1
ATOM 689 O O . ILE A 1 82 ? 1.608 -4.440 -2.216 1.00 90.31 82 ILE A O 1
ATOM 693 N N . ASN A 1 83 ? 3.106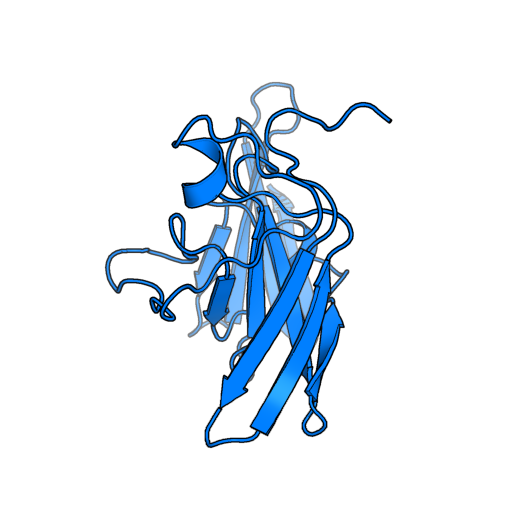 -5.797 -1.227 1.00 89.69 83 ASN A N 1
ATOM 694 C CA . ASN A 1 83 ? 4.292 -5.190 -1.803 1.00 89.69 83 ASN A CA 1
ATOM 695 C C . ASN A 1 83 ? 4.578 -5.845 -3.154 1.00 89.69 83 ASN A C 1
ATOM 697 O O . ASN A 1 83 ? 4.952 -7.013 -3.232 1.00 89.69 83 ASN A O 1
ATOM 701 N N . ARG A 1 84 ? 4.419 -5.074 -4.226 1.00 89.00 84 ARG A N 1
ATOM 702 C CA . ARG A 1 84 ? 4.829 -5.480 -5.563 1.00 89.00 84 ARG A CA 1
ATOM 703 C C . ARG A 1 84 ? 6.257 -5.036 -5.810 1.00 89.00 84 ARG A C 1
ATOM 705 O O . ARG A 1 84 ? 6.517 -3.936 -6.317 1.00 89.00 84 ARG A O 1
ATOM 712 N N . TYR A 1 85 ? 7.177 -5.943 -5.507 1.00 87.12 85 TYR A N 1
ATOM 713 C CA . TYR A 1 85 ? 8.602 -5.758 -5.726 1.00 87.12 85 TYR A CA 1
ATOM 714 C C . TYR A 1 85 ? 8.911 -5.295 -7.159 1.00 87.12 85 TYR A C 1
ATOM 716 O O . TYR A 1 85 ? 8.398 -5.876 -8.125 1.00 87.12 85 TYR A O 1
ATOM 724 N N . LYS A 1 86 ? 9.733 -4.241 -7.285 1.00 86.62 86 LYS A N 1
ATOM 725 C CA . LYS A 1 86 ? 10.217 -3.656 -8.558 1.00 86.62 86 LYS A CA 1
ATOM 726 C C . LYS A 1 86 ? 9.141 -3.368 -9.610 1.00 86.62 86 LYS A C 1
ATOM 728 O O . LYS A 1 86 ? 9.395 -3.434 -10.810 1.00 86.62 86 LYS A O 1
ATOM 733 N N . SER A 1 87 ? 7.922 -3.088 -9.167 1.00 87.44 87 SER A N 1
ATOM 734 C CA . SER A 1 87 ? 6.773 -2.881 -10.053 1.00 87.44 87 SER A CA 1
ATOM 735 C C . SER A 1 87 ? 6.336 -1.421 -10.174 1.00 87.44 87 SER A C 1
ATOM 737 O O . SER A 1 87 ? 5.323 -1.157 -10.824 1.00 87.44 87 SER A O 1
ATOM 739 N N . GLY A 1 88 ? 7.058 -0.502 -9.533 1.00 87.69 88 GLY A N 1
ATOM 740 C CA . GLY A 1 88 ? 6.873 0.941 -9.629 1.00 87.69 88 GLY A CA 1
ATOM 741 C C . GLY A 1 88 ? 7.931 1.615 -10.508 1.00 87.69 88 GLY A C 1
ATOM 742 O O . GLY A 1 88 ? 8.642 0.985 -11.299 1.00 87.69 88 GLY A O 1
ATOM 743 N N . SER A 1 89 ? 8.033 2.935 -10.392 1.00 86.38 89 SER A N 1
ATOM 744 C CA . SER A 1 89 ? 8.987 3.746 -11.135 1.00 86.38 89 SER A CA 1
ATOM 745 C C . SER A 1 89 ? 10.440 3.467 -10.729 1.00 86.38 89 SER A C 1
ATOM 747 O O . SER A 1 89 ? 10.784 3.370 -9.556 1.00 86.38 89 SER A O 1
ATOM 749 N N . ARG A 1 90 ? 11.341 3.375 -11.721 1.00 85.50 90 ARG A N 1
ATOM 750 C CA . ARG A 1 90 ? 12.791 3.157 -11.504 1.00 85.50 90 ARG A CA 1
ATOM 751 C C . ARG A 1 90 ? 13.095 1.942 -10.610 1.00 85.50 90 ARG A C 1
ATOM 753 O O . ARG A 1 90 ? 13.989 2.012 -9.770 1.00 85.50 90 ARG A O 1
ATOM 760 N N . ASP A 1 91 ? 12.353 0.854 -10.809 1.00 85.94 91 ASP A N 1
ATOM 761 C CA . ASP A 1 91 ? 12.433 -0.380 -10.019 1.00 85.94 91 ASP A CA 1
ATOM 762 C C . ASP A 1 91 ? 12.089 -0.187 -8.526 1.00 85.94 91 ASP A C 1
ATOM 764 O O . ASP A 1 91 ? 12.491 -1.000 -7.693 1.00 85.94 91 ASP A O 1
ATOM 768 N N . SER A 1 92 ? 11.343 0.866 -8.165 1.00 87.75 92 SER A N 1
ATOM 769 C CA . SER A 1 92 ? 10.717 0.980 -6.844 1.00 87.75 92 SER A CA 1
ATOM 770 C C . SER A 1 92 ? 9.658 -0.111 -6.658 1.00 87.75 92 SER A C 1
ATOM 772 O O . SER A 1 92 ? 9.161 -0.710 -7.621 1.00 87.75 92 SER A O 1
ATOM 774 N N . ASN A 1 93 ? 9.277 -0.368 -5.410 1.00 90.62 93 ASN A N 1
ATOM 775 C CA . ASN A 1 93 ? 8.115 -1.204 -5.141 1.00 90.62 93 ASN A CA 1
ATOM 776 C C . ASN A 1 93 ? 6.839 -0.382 -5.310 1.00 90.62 93 ASN A C 1
ATOM 778 O O . ASN A 1 93 ? 6.775 0.754 -4.839 1.00 90.62 93 ASN A O 1
ATOM 782 N N . ALA A 1 94 ? 5.832 -0.981 -5.936 1.00 92.44 94 ALA A N 1
ATOM 783 C CA . ALA A 1 94 ? 4.463 -0.475 -5.922 1.00 92.44 94 ALA A CA 1
ATOM 784 C C . ALA A 1 94 ? 3.659 -1.222 -4.851 1.00 92.44 94 ALA A C 1
ATOM 786 O O . ALA A 1 94 ? 4.059 -2.308 -4.429 1.00 92.44 94 ALA A O 1
ATOM 787 N N . TYR A 1 95 ? 2.519 -0.675 -4.438 1.00 93.56 95 TYR A N 1
ATOM 788 C CA . TYR A 1 95 ? 1.687 -1.295 -3.409 1.00 93.56 95 TYR A CA 1
ATOM 789 C C . TYR A 1 95 ? 0.243 -1.450 -3.868 1.00 93.56 95 TYR A C 1
ATOM 791 O O . TYR A 1 95 ? -0.357 -0.500 -4.364 1.00 93.56 95 TYR A O 1
ATOM 799 N N . ASP A 1 96 ? -0.319 -2.638 -3.658 1.00 93.69 96 ASP A N 1
ATOM 800 C CA . ASP A 1 96 ? -1.757 -2.862 -3.778 1.00 93.69 96 ASP A CA 1
ATOM 801 C C . ASP A 1 96 ? -2.367 -2.835 -2.369 1.00 93.69 96 ASP A C 1
ATOM 803 O O . ASP A 1 96 ? -1.925 -3.567 -1.480 1.00 93.69 96 ASP A O 1
ATOM 807 N N . VAL A 1 97 ? -3.365 -1.975 -2.159 1.00 95.50 97 VAL A N 1
ATOM 808 C CA . VAL A 1 97 ? -3.996 -1.732 -0.851 1.00 95.50 97 VAL A CA 1
ATOM 809 C C . VAL A 1 97 ? -5.381 -2.365 -0.819 1.00 95.50 97 VAL A C 1
ATOM 811 O O . VAL A 1 97 ? -6.155 -2.206 -1.766 1.00 95.50 97 VAL A O 1
ATOM 814 N N . TYR A 1 98 ? -5.705 -3.061 0.269 1.00 94.88 98 TYR A N 1
ATOM 815 C CA . TYR A 1 98 ? -6.973 -3.762 0.432 1.00 94.88 98 TYR A CA 1
ATOM 816 C C . TYR A 1 98 ? -7.618 -3.457 1.778 1.00 94.88 98 TYR A C 1
ATOM 818 O O . TYR A 1 98 ? -7.010 -3.663 2.830 1.00 94.88 98 TYR A O 1
ATOM 826 N N . ASP A 1 99 ? -8.901 -3.114 1.731 1.00 93.69 99 ASP A N 1
ATOM 827 C CA . ASP A 1 99 ? -9.766 -3.197 2.901 1.00 93.69 99 ASP A CA 1
ATOM 828 C C . ASP A 1 99 ? -10.011 -4.667 3.238 1.00 93.69 99 ASP A C 1
ATOM 830 O O . ASP A 1 99 ? -10.298 -5.485 2.354 1.00 93.69 99 ASP A O 1
ATOM 834 N N . VAL A 1 100 ? -9.954 -5.001 4.527 1.00 88.81 100 VAL A N 1
ATOM 835 C CA . VAL A 1 100 ? -10.310 -6.332 5.026 1.00 88.81 100 VAL A CA 1
ATOM 836 C C . VAL A 1 100 ? -11.675 -6.251 5.690 1.00 88.81 100 VAL A C 1
ATOM 838 O O . VAL A 1 100 ? -11.840 -5.715 6.782 1.00 88.81 100 VAL A O 1
ATOM 841 N N . SER A 1 101 ? -12.693 -6.801 5.030 1.00 84.88 101 SER A N 1
ATOM 842 C CA . SER A 1 101 ? -14.035 -6.835 5.612 1.00 84.88 101 SER A CA 1
ATOM 843 C C . SER A 1 101 ? -14.074 -7.697 6.888 1.00 84.88 101 SER A C 1
ATOM 845 O O . SER A 1 101 ? -13.297 -8.648 7.015 1.00 84.88 101 SER A O 1
ATOM 847 N N . PRO A 1 102 ? -15.062 -7.495 7.781 1.00 80.69 102 PRO A N 1
ATOM 848 C CA . PRO A 1 102 ? -15.249 -8.340 8.968 1.00 80.69 102 PRO A CA 1
ATOM 849 C C . PRO A 1 102 ? -15.450 -9.834 8.668 1.00 80.69 102 PRO A C 1
ATOM 851 O O . PRO A 1 102 ? -15.310 -10.671 9.555 1.00 80.69 102 PRO A O 1
ATOM 854 N N . TYR A 1 103 ? -15.806 -10.171 7.425 1.00 81.31 103 TYR A N 1
ATOM 855 C CA . TYR A 1 103 ? -15.999 -11.544 6.954 1.00 81.31 103 TYR A CA 1
ATOM 856 C C . TYR A 1 103 ? -14.770 -12.113 6.244 1.00 81.31 103 TYR A C 1
ATOM 858 O O . TYR A 1 103 ? -14.825 -13.239 5.753 1.00 81.31 103 TYR A O 1
ATOM 866 N N . GLY A 1 104 ? -13.680 -11.348 6.157 1.00 80.00 104 GLY A N 1
ATOM 867 C CA . GLY A 1 104 ? -12.436 -11.821 5.573 1.00 80.00 104 GLY A CA 1
ATOM 868 C C . GLY A 1 104 ? -12.275 -11.628 4.072 1.00 80.00 104 GLY A C 1
ATOM 869 O O . GLY A 1 104 ? -11.329 -12.155 3.494 1.00 80.00 104 GLY A O 1
ATOM 870 N N . TYR A 1 105 ? -13.189 -10.904 3.427 1.00 85.81 105 TYR A N 1
ATOM 871 C CA . TYR A 1 105 ? -13.017 -10.487 2.036 1.00 85.81 105 TYR A CA 1
ATOM 872 C C . TYR A 1 105 ? -12.047 -9.315 1.938 1.00 85.81 105 TYR A C 1
ATOM 874 O O . TYR A 1 105 ? -12.204 -8.340 2.674 1.00 85.81 105 TYR A O 1
ATOM 882 N N . PHE A 1 106 ? -11.121 -9.412 0.989 1.00 90.19 106 PHE A N 1
ATOM 883 C CA . PHE A 1 106 ? -10.196 -8.351 0.606 1.00 90.19 106 PHE A CA 1
ATOM 884 C C . PHE A 1 106 ? -10.802 -7.538 -0.537 1.00 90.19 106 PHE A C 1
ATOM 886 O O . PHE A 1 106 ? -11.175 -8.103 -1.569 1.00 90.19 106 PHE A O 1
ATOM 893 N N . ILE A 1 107 ? -10.906 -6.226 -0.358 1.00 92.69 107 ILE A N 1
ATOM 894 C CA . ILE A 1 107 ? -11.479 -5.304 -1.342 1.00 92.69 107 ILE A CA 1
ATOM 895 C C . ILE A 1 107 ? -10.385 -4.317 -1.730 1.00 92.69 107 ILE A C 1
ATOM 897 O O . ILE A 1 107 ? -9.967 -3.509 -0.910 1.00 92.69 107 ILE A O 1
ATOM 901 N N . GLN A 1 108 ? -9.898 -4.404 -2.969 1.00 94.25 108 GLN A N 1
ATOM 902 C CA . GLN A 1 108 ? -8.813 -3.540 -3.429 1.00 94.25 108 GLN A CA 1
ATOM 903 C C . GLN A 1 108 ? -9.285 -2.089 -3.532 1.00 94.25 108 GLN A C 1
ATOM 905 O O . GLN A 1 108 ? -10.292 -1.811 -4.192 1.00 94.25 108 GLN A O 1
ATOM 910 N N . LYS A 1 109 ? -8.517 -1.170 -2.950 1.00 95.69 109 LYS A N 1
ATOM 911 C CA . LYS A 1 109 ? -8.653 0.264 -3.194 1.00 95.69 109 LYS A CA 1
ATOM 912 C C . LYS A 1 109 ? -8.024 0.580 -4.551 1.00 95.69 109 LYS A C 1
ATOM 914 O O . LYS A 1 109 ? -6.843 0.331 -4.783 1.00 95.69 109 LYS A O 1
ATOM 919 N N . THR A 1 110 ? -8.840 1.067 -5.481 1.00 95.50 110 THR A N 1
ATOM 920 C CA . THR A 1 110 ? -8.466 1.289 -6.897 1.00 95.50 110 THR A CA 1
ATOM 921 C C . THR A 1 110 ? -8.521 2.764 -7.287 1.00 95.50 110 THR A C 1
ATOM 923 O O . THR A 1 110 ? -8.403 3.131 -8.456 1.00 95.50 110 THR A O 1
ATOM 926 N N . GLU A 1 111 ? -8.705 3.622 -6.294 1.00 95.50 111 GLU A N 1
ATOM 927 C CA . GLU A 1 111 ? -8.744 5.063 -6.392 1.00 95.50 111 GLU A CA 1
ATOM 928 C C . GLU A 1 111 ? -7.415 5.700 -5.975 1.00 95.50 111 GLU A C 1
ATOM 930 O O . GLU A 1 111 ? -6.626 5.138 -5.213 1.00 95.50 111 GLU A O 1
ATOM 935 N N . VAL A 1 112 ? -7.184 6.924 -6.450 1.00 95.38 112 VAL A N 1
ATOM 936 C CA . VAL A 1 112 ? -6.085 7.754 -5.952 1.00 95.38 112 VAL A CA 1
ATOM 937 C C . VAL A 1 112 ? -6.351 8.165 -4.495 1.00 95.38 112 VAL A C 1
ATOM 939 O O . VAL A 1 112 ? -7.496 8.477 -4.151 1.00 95.38 112 VAL A O 1
ATOM 942 N N . PRO A 1 113 ? -5.314 8.209 -3.640 1.00 96.19 113 PRO A N 1
ATOM 943 C CA . PRO A 1 113 ? -3.894 8.027 -3.967 1.00 96.19 113 PRO A CA 1
ATOM 944 C C . PRO A 1 113 ? -3.385 6.580 -3.955 1.00 96.19 113 PRO A C 1
ATOM 946 O O . PRO A 1 113 ? -2.224 6.367 -4.289 1.00 96.19 113 PRO A O 1
ATOM 949 N N . PHE A 1 114 ? -4.198 5.591 -3.577 1.00 96.94 114 PHE A N 1
ATOM 950 C CA . PHE A 1 114 ? -3.727 4.225 -3.310 1.00 96.94 114 PHE A CA 1
ATOM 951 C C . PHE A 1 114 ? -3.073 3.556 -4.521 1.00 96.94 114 PHE A C 1
ATOM 953 O O . PHE A 1 114 ? -2.068 2.870 -4.376 1.00 96.94 114 PHE A O 1
ATOM 960 N N . THR A 1 115 ? -3.574 3.830 -5.726 1.00 94.69 115 THR A N 1
ATOM 961 C CA . THR A 1 115 ? -2.985 3.330 -6.980 1.00 94.69 115 THR A CA 1
ATOM 962 C C . THR A 1 115 ? -1.638 3.963 -7.345 1.00 94.69 115 THR A C 1
ATOM 964 O O . THR A 1 115 ? -1.005 3.512 -8.295 1.00 94.69 115 THR A O 1
ATOM 967 N N . GLU A 1 116 ? -1.223 5.032 -6.659 1.00 94.19 116 GLU A N 1
ATOM 968 C CA . GLU A 1 116 ? 0.017 5.779 -6.929 1.00 94.19 116 GLU A CA 1
ATOM 969 C C . GLU A 1 116 ? 1.079 5.575 -5.834 1.00 94.19 116 GLU A C 1
ATOM 971 O O . GLU A 1 116 ? 2.121 6.231 -5.844 1.00 94.19 116 GLU A O 1
ATOM 976 N N . LEU A 1 117 ? 0.827 4.693 -4.862 1.00 94.69 117 LEU A N 1
ATOM 977 C CA . LEU A 1 117 ? 1.763 4.448 -3.773 1.00 94.69 117 LEU A CA 1
ATOM 978 C C . LEU A 1 117 ? 2.975 3.659 -4.268 1.00 94.69 117 LEU A C 1
ATOM 980 O O . LEU A 1 117 ? 2.872 2.510 -4.700 1.00 94.69 117 LEU A O 1
ATOM 984 N N . GLU A 1 118 ? 4.144 4.273 -4.121 1.00 92.31 118 GLU A N 1
ATOM 985 C CA . GLU A 1 118 ? 5.431 3.669 -4.439 1.00 92.31 118 GLU A CA 1
ATOM 986 C C . GLU A 1 118 ? 6.458 3.916 -3.330 1.00 92.31 118 GLU A C 1
ATOM 988 O O . GLU A 1 118 ? 6.430 4.931 -2.619 1.00 92.31 118 GLU A O 1
ATOM 993 N N . ASN A 1 119 ? 7.397 2.980 -3.178 1.00 90.06 119 ASN A N 1
ATOM 994 C CA . ASN A 1 119 ? 8.450 3.066 -2.174 1.00 90.06 119 ASN A CA 1
ATOM 995 C C . ASN A 1 119 ? 9.318 4.313 -2.399 1.00 90.06 119 ASN A C 1
ATOM 997 O O . ASN A 1 119 ? 9.766 4.590 -3.512 1.00 90.06 119 ASN A O 1
ATOM 1001 N N . GLY A 1 120 ? 9.530 5.092 -1.334 1.00 87.62 120 GLY A N 1
ATOM 1002 C CA . GLY A 1 120 ? 10.320 6.324 -1.380 1.00 87.62 120 GLY A CA 1
ATOM 1003 C C . GLY A 1 120 ? 9.684 7.464 -2.184 1.00 87.62 120 GLY A C 1
ATOM 1004 O O . GLY A 1 120 ? 10.291 8.526 -2.301 1.00 87.62 120 GLY A O 1
ATOM 1005 N N . GLN A 1 121 ? 8.480 7.267 -2.728 1.00 91.19 121 GLN A N 1
ATOM 1006 C CA . GLN A 1 121 ? 7.731 8.247 -3.518 1.00 91.19 121 GLN A CA 1
ATOM 1007 C C . GLN A 1 121 ? 6.387 8.604 -2.869 1.00 91.19 121 GLN A C 1
ATOM 1009 O O . GLN A 1 121 ? 5.549 9.251 -3.486 1.00 91.19 121 GLN A O 1
ATOM 1014 N N . CYS A 1 122 ? 6.169 8.232 -1.611 1.00 93.31 122 CYS A N 1
ATOM 1015 C CA . CYS A 1 122 ? 4.992 8.636 -0.857 1.00 93.31 122 CYS A CA 1
ATOM 1016 C C . CYS A 1 122 ? 5.365 9.074 0.561 1.00 93.31 122 CYS A C 1
ATOM 1018 O O . CYS A 1 122 ? 6.381 8.648 1.109 1.00 93.31 122 CYS A O 1
ATOM 1020 N N . LYS A 1 123 ? 4.549 9.958 1.137 1.00 94.19 123 LYS A N 1
ATOM 1021 C CA . LYS A 1 123 ? 4.640 10.404 2.529 1.00 94.19 123 LYS A CA 1
ATOM 1022 C C . LYS A 1 123 ? 3.254 10.475 3.138 1.00 94.19 123 LYS A C 1
ATOM 1024 O O . LYS A 1 123 ? 2.352 11.041 2.524 1.00 94.19 123 LYS A O 1
ATOM 1029 N N . PHE A 1 124 ? 3.128 9.966 4.354 1.00 94.44 124 PHE A N 1
ATOM 1030 C CA . PHE A 1 124 ? 1.891 9.972 5.123 1.00 94.44 124 PHE A CA 1
ATOM 1031 C C . PHE A 1 124 ? 2.027 10.940 6.294 1.00 94.44 124 PHE A C 1
ATOM 1033 O O . PHE A 1 124 ? 3.034 10.932 7.001 1.00 94.44 124 PHE A O 1
ATOM 1040 N N . ASP A 1 125 ? 1.008 11.765 6.488 1.00 94.62 125 ASP A N 1
ATOM 1041 C CA . ASP A 1 125 ? 0.860 12.661 7.627 1.00 94.62 125 ASP A CA 1
ATOM 1042 C C . ASP A 1 125 ? -0.482 12.346 8.285 1.00 94.62 125 ASP A C 1
ATOM 1044 O O . ASP A 1 125 ? -1.537 12.761 7.800 1.00 94.62 125 ASP A O 1
ATOM 1048 N N . SER A 1 126 ? -0.433 11.565 9.363 1.00 92.00 126 SER A N 1
ATOM 1049 C CA . SER A 1 126 ? -1.621 11.126 10.093 1.00 92.00 126 SER A CA 1
ATOM 1050 C C . SER A 1 126 ? -2.279 12.249 10.899 1.00 92.00 126 SER A C 1
ATOM 1052 O O . SER A 1 126 ? -3.484 12.188 11.141 1.00 92.00 126 SER A O 1
ATOM 1054 N N . GLU A 1 127 ? -1.535 13.297 11.276 1.00 93.62 127 GLU A N 1
ATOM 1055 C CA . GLU A 1 127 ? -2.081 14.449 12.004 1.00 93.62 127 GLU A CA 1
ATOM 1056 C C . GLU A 1 127 ? -2.977 15.288 11.088 1.00 93.62 127 GLU A C 1
ATOM 1058 O O . GLU A 1 127 ? -4.107 15.625 11.445 1.00 93.62 127 GLU A O 1
ATOM 1063 N N . ASN A 1 128 ? -2.494 15.581 9.879 1.00 95.81 128 ASN A N 1
ATOM 1064 C CA . ASN A 1 128 ? -3.222 16.369 8.882 1.00 95.81 128 ASN A CA 1
ATOM 1065 C C . ASN A 1 128 ? -4.086 15.516 7.939 1.00 95.81 128 ASN A C 1
ATOM 1067 O O . ASN A 1 128 ? -4.819 16.068 7.108 1.00 95.81 128 ASN A O 1
ATOM 1071 N N . LYS A 1 129 ? -3.998 14.185 8.069 1.00 96.44 129 LYS A N 1
ATOM 1072 C CA . LYS A 1 129 ? -4.639 13.174 7.218 1.00 96.44 129 LYS A CA 1
ATOM 1073 C C . LYS A 1 129 ? -4.352 13.397 5.737 1.00 96.44 129 LYS A C 1
ATOM 1075 O O . LYS A 1 129 ? -5.264 13.487 4.909 1.00 96.44 129 LYS A O 1
ATOM 1080 N N . THR A 1 130 ? -3.068 13.545 5.415 1.00 97.44 130 THR A N 1
ATOM 1081 C CA . THR A 1 130 ? -2.615 13.775 4.040 1.00 97.44 130 THR A CA 1
ATOM 1082 C C . THR A 1 130 ? -1.659 12.701 3.552 1.00 97.44 130 THR A C 1
ATOM 1084 O O . THR A 1 130 ? -0.844 12.174 4.308 1.00 97.44 130 THR A O 1
ATOM 1087 N N . ILE A 1 131 ? -1.748 12.418 2.256 1.00 97.38 131 ILE A N 1
ATOM 1088 C CA . ILE A 1 131 ? -0.826 11.561 1.520 1.00 97.38 131 ILE A CA 1
ATOM 1089 C C . ILE A 1 131 ? -0.194 12.425 0.439 1.00 97.38 131 ILE A C 1
ATOM 1091 O O . ILE A 1 131 ? -0.883 12.965 -0.426 1.00 97.38 131 ILE A O 1
ATOM 1095 N N . THR A 1 132 ? 1.123 12.584 0.496 1.00 96.75 132 THR A N 1
ATOM 1096 C CA . THR A 1 132 ? 1.888 13.221 -0.578 1.00 96.75 132 THR A CA 1
ATOM 1097 C C . THR A 1 132 ? 2.492 12.142 -1.459 1.00 96.75 132 THR A C 1
ATOM 1099 O O . THR A 1 132 ? 3.220 11.298 -0.949 1.00 96.75 132 THR A O 1
ATOM 1102 N N . VAL A 1 133 ? 2.242 12.202 -2.763 1.00 95.62 133 VAL A N 1
ATOM 1103 C CA . VAL A 1 133 ? 2.848 11.333 -3.776 1.00 95.62 133 VAL A CA 1
ATOM 1104 C C . VAL A 1 133 ? 3.825 12.153 -4.615 1.00 95.62 133 VAL A C 1
ATOM 1106 O O . VAL A 1 133 ? 3.519 13.270 -5.034 1.00 95.62 133 VAL A O 1
ATOM 1109 N N . PHE A 1 134 ? 5.013 11.605 -4.835 1.00 92.44 134 PHE A N 1
ATOM 1110 C CA . PHE A 1 134 ? 6.083 12.173 -5.645 1.00 92.44 134 PHE A CA 1
ATOM 1111 C C . PHE A 1 134 ? 6.210 11.372 -6.941 1.00 92.44 134 PHE A C 1
ATOM 1113 O O . PHE A 1 134 ? 6.015 10.162 -6.958 1.00 92.44 134 PHE A O 1
ATOM 1120 N N . GLY A 1 135 ? 6.539 12.039 -8.041 1.00 86.94 135 GLY A N 1
ATOM 1121 C CA . GLY A 1 135 ? 6.709 11.376 -9.328 1.00 86.94 135 GLY A CA 1
ATOM 1122 C C . GLY A 1 135 ? 7.522 12.200 -10.315 1.00 86.94 135 GLY A C 1
ATOM 1123 O O . GLY A 1 135 ? 8.152 13.199 -9.962 1.00 86.94 135 GLY A O 1
ATOM 1124 N N . SER A 1 136 ? 7.515 11.788 -11.584 1.00 80.19 136 SER A N 1
ATOM 1125 C CA . SER A 1 136 ? 8.138 12.554 -12.663 1.00 80.19 136 SER A CA 1
ATOM 1126 C C . SER A 1 136 ? 7.383 12.423 -13.981 1.00 80.19 136 SER A C 1
ATOM 1128 O O . SER A 1 136 ? 6.973 11.330 -14.358 1.00 80.19 136 SER A O 1
ATOM 1130 N N . ASN A 1 137 ? 7.255 13.520 -14.737 1.00 73.19 137 ASN A N 1
ATOM 1131 C CA . ASN A 1 137 ? 6.532 13.538 -16.019 1.00 73.19 137 ASN A CA 1
ATOM 1132 C C . ASN A 1 137 ? 7.359 13.041 -17.223 1.00 73.19 137 ASN A C 1
ATOM 1134 O O . ASN A 1 137 ? 7.155 13.489 -18.349 1.00 73.19 137 ASN A O 1
ATOM 1138 N N . GLY A 1 138 ? 8.332 12.152 -17.006 1.00 65.12 138 GLY A N 1
ATOM 1139 C CA . GLY A 1 138 ? 9.186 11.586 -18.061 1.00 65.12 138 GLY A CA 1
ATOM 1140 C C . GLY A 1 138 ? 10.236 12.545 -18.648 1.00 65.12 138 GLY A C 1
ATOM 1141 O O . GLY A 1 138 ? 11.197 12.083 -19.256 1.00 65.12 138 GLY A O 1
ATOM 1142 N N . TRP A 1 139 ? 10.117 13.859 -18.416 1.00 69.56 139 TRP A N 1
ATOM 1143 C CA . TRP A 1 139 ? 11.042 14.896 -18.904 1.00 69.56 139 TRP A CA 1
ATOM 1144 C C . TRP A 1 139 ? 11.942 15.484 -17.801 1.00 69.56 139 TRP A C 1
ATOM 1146 O O . TRP A 1 139 ? 12.423 16.608 -17.925 1.00 69.56 139 TRP A O 1
ATOM 1156 N N . ASN A 1 140 ? 12.169 14.731 -16.716 1.00 65.69 140 ASN A N 1
ATOM 1157 C CA . ASN A 1 140 ? 12.905 15.134 -15.505 1.00 65.69 140 ASN A CA 1
ATOM 1158 C C . ASN A 1 140 ? 12.264 16.240 -14.645 1.00 65.69 140 ASN A C 1
ATOM 1160 O O . ASN A 1 140 ? 12.915 16.712 -13.714 1.00 65.69 140 ASN A O 1
ATOM 1164 N N . ASN A 1 141 ? 11.003 16.623 -14.866 1.00 79.44 141 ASN A N 1
ATOM 1165 C CA . ASN A 1 141 ? 10.319 17.468 -13.882 1.00 79.44 141 ASN A CA 1
ATOM 1166 C C . ASN A 1 141 ? 9.803 16.586 -12.747 1.00 79.44 141 ASN A C 1
ATOM 1168 O O . ASN A 1 141 ? 9.210 15.535 -13.014 1.00 79.44 141 ASN A O 1
ATOM 1172 N N . ALA A 1 142 ? 10.059 17.000 -11.508 1.00 83.94 142 ALA A N 1
ATOM 1173 C CA . ALA A 1 142 ? 9.438 16.402 -10.337 1.00 83.94 142 ALA A CA 1
ATOM 1174 C C . ALA A 1 142 ? 7.965 16.817 -10.308 1.00 83.94 142 ALA A C 1
ATOM 1176 O O . ALA A 1 142 ? 7.673 17.993 -10.503 1.00 83.94 142 ALA A O 1
ATOM 1177 N N . ILE A 1 143 ? 7.080 15.847 -10.094 1.00 90.06 143 ILE A N 1
ATOM 1178 C CA . ILE A 1 143 ? 5.664 16.085 -9.819 1.00 90.06 143 ILE A CA 1
ATOM 1179 C C . ILE A 1 143 ? 5.417 15.792 -8.346 1.00 90.06 143 ILE A C 1
ATOM 1181 O O . ILE A 1 143 ? 6.005 14.861 -7.786 1.00 90.06 143 ILE A O 1
ATOM 1185 N N . ARG A 1 144 ? 4.529 16.564 -7.732 1.00 94.25 144 ARG A N 1
ATOM 1186 C CA . ARG A 1 144 ? 4.057 16.350 -6.372 1.00 94.25 144 ARG A CA 1
ATOM 1187 C C . ARG A 1 144 ? 2.543 16.515 -6.302 1.00 94.25 144 ARG A C 1
ATOM 1189 O O . ARG A 1 144 ? 2.026 17.600 -6.550 1.00 94.25 144 ARG A O 1
ATOM 1196 N N . HIS A 1 145 ? 1.847 15.464 -5.885 1.00 96.50 145 HIS A N 1
ATOM 1197 C CA . HIS A 1 145 ? 0.419 15.492 -5.575 1.00 96.50 145 HIS A CA 1
ATOM 1198 C C . HIS A 1 145 ? 0.218 15.401 -4.063 1.00 96.50 145 HIS A C 1
ATOM 1200 O O . HIS A 1 145 ? 0.828 14.559 -3.409 1.00 96.50 145 HIS A O 1
ATOM 1206 N N . ILE A 1 146 ? -0.640 16.249 -3.498 1.00 97.62 146 ILE A N 1
ATOM 1207 C CA . ILE A 1 146 ? -1.093 16.120 -2.110 1.00 97.62 146 ILE A CA 1
ATOM 1208 C C . ILE A 1 146 ? -2.570 15.779 -2.116 1.00 97.62 146 ILE A C 1
ATOM 1210 O O . ILE A 1 146 ? -3.394 16.555 -2.607 1.00 97.62 146 ILE A O 1
ATOM 1214 N N . TYR A 1 147 ? -2.893 14.655 -1.500 1.00 97.88 147 TYR A N 1
ATOM 1215 C CA . TYR A 1 147 ? -4.248 14.211 -1.252 1.00 97.88 147 TYR A CA 1
ATOM 1216 C C . TYR A 1 147 ? -4.572 14.393 0.224 1.00 97.88 147 TYR A C 1
ATOM 1218 O O . TYR A 1 147 ? -3.757 14.061 1.082 1.00 97.88 147 TYR A O 1
ATOM 1226 N N . GLN A 1 148 ? -5.754 14.915 0.532 1.00 97.88 148 GLN A N 1
ATOM 1227 C CA . GLN A 1 148 ? -6.229 15.074 1.903 1.00 97.88 148 GLN A CA 1
ATOM 1228 C C . GLN A 1 148 ? -7.533 14.312 2.095 1.00 97.88 148 GLN A C 1
ATOM 1230 O O . GLN A 1 148 ? -8.433 14.413 1.260 1.00 97.88 148 GLN A O 1
ATOM 1235 N N . LEU A 1 149 ? -7.644 13.584 3.205 1.00 97.00 149 LEU A N 1
ATOM 1236 C CA . LEU A 1 149 ? -8.886 12.931 3.586 1.00 97.00 149 LEU A CA 1
ATOM 1237 C C . LEU A 1 149 ? -9.909 13.981 4.037 1.00 97.00 149 LEU A C 1
ATOM 1239 O O . LEU A 1 149 ? -9.707 14.675 5.035 1.00 97.00 149 LEU A O 1
ATOM 1243 N N . LYS A 1 150 ? -11.038 14.062 3.332 1.00 94.19 150 LYS A N 1
ATOM 1244 C CA . LYS A 1 150 ? -12.213 14.854 3.712 1.00 94.19 150 LYS A CA 1
ATOM 1245 C C . LYS A 1 150 ? -13.464 14.012 3.550 1.00 94.19 150 LYS A C 1
ATOM 1247 O O . LYS A 1 150 ? -13.624 13.333 2.544 1.00 94.19 150 LYS A O 1
ATOM 1252 N N . ASP A 1 151 ? -14.334 14.018 4.556 1.00 89.44 151 ASP A N 1
ATOM 1253 C CA . ASP A 1 151 ? -15.606 13.284 4.533 1.00 89.44 151 ASP A CA 1
ATOM 1254 C C . ASP A 1 151 ? -15.475 11.827 4.031 1.00 89.44 151 ASP A C 1
ATOM 1256 O O . ASP A 1 151 ? -16.309 11.335 3.272 1.00 89.44 151 ASP A O 1
ATOM 1260 N N . ARG A 1 152 ? -14.417 11.130 4.489 1.00 87.44 152 ARG A N 1
ATOM 1261 C CA . ARG A 1 152 ? -14.054 9.734 4.144 1.00 87.44 152 ARG A CA 1
ATOM 1262 C C . ARG A 1 152 ? -13.580 9.501 2.708 1.00 87.44 152 ARG A C 1
ATOM 1264 O O . ARG A 1 152 ? -13.586 8.369 2.236 1.00 87.44 152 ARG A O 1
ATOM 1271 N N . LYS A 1 153 ? -13.176 10.551 2.001 1.00 93.94 153 LYS A N 1
ATOM 1272 C CA . LYS A 1 153 ? -12.614 10.440 0.659 1.00 93.94 153 LYS A CA 1
ATOM 1273 C C . LYS A 1 153 ? -11.357 11.282 0.531 1.00 93.94 153 LYS A C 1
ATOM 1275 O O . LYS A 1 153 ? -11.277 12.383 1.066 1.00 93.94 153 LYS A O 1
ATOM 1280 N N . PHE A 1 154 ? -10.381 10.776 -0.208 1.00 96.88 154 PHE A N 1
ATOM 1281 C CA . PHE A 1 154 ? -9.221 11.568 -0.579 1.00 96.88 154 PHE A CA 1
ATOM 1282 C C . PHE A 1 154 ? -9.553 12.541 -1.709 1.00 96.88 154 PHE A C 1
ATOM 1284 O O . PHE A 1 154 ? -10.090 12.168 -2.754 1.00 96.88 154 PHE A O 1
ATOM 1291 N N . GLU A 1 155 ? -9.203 13.803 -1.493 1.00 96.75 155 GLU A N 1
ATOM 1292 C CA . GLU A 1 155 ? -9.288 14.864 -2.488 1.00 96.75 155 GLU A CA 1
ATOM 1293 C C . GLU A 1 155 ? -7.891 15.384 -2.812 1.00 96.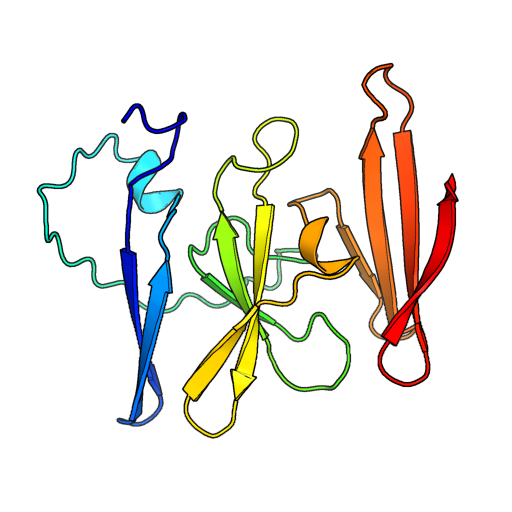75 155 GLU A C 1
ATOM 1295 O O . GLU A 1 155 ? -7.102 15.647 -1.905 1.00 96.75 155 GLU A O 1
ATOM 1300 N N . LEU A 1 156 ? -7.599 15.589 -4.098 1.00 96.75 156 LEU A N 1
ATOM 1301 C CA . LEU A 1 156 ? -6.386 16.281 -4.527 1.00 96.75 156 LEU A CA 1
ATOM 1302 C C . LEU A 1 156 ? -6.488 17.762 -4.134 1.00 96.75 156 LEU A C 1
ATOM 1304 O O . LEU A 1 156 ? -7.339 18.487 -4.651 1.00 96.75 156 LEU A O 1
ATOM 1308 N N . VAL A 1 157 ? -5.625 18.213 -3.224 1.00 96.69 157 VAL A N 1
ATOM 1309 C CA . VAL A 1 157 ? -5.620 19.595 -2.710 1.00 96.69 157 VAL A CA 1
ATOM 1310 C C . VAL A 1 157 ? -4.479 20.442 -3.270 1.00 96.69 157 VAL A C 1
ATOM 1312 O O . VAL A 1 157 ? -4.581 21.667 -3.274 1.00 96.69 157 VAL A O 1
ATOM 1315 N N . GLN A 1 158 ? -3.413 19.815 -3.770 1.00 94.06 158 GLN A N 1
ATOM 1316 C CA . GLN A 1 158 ? -2.284 20.499 -4.401 1.00 94.06 158 GLN A CA 1
ATOM 1317 C C . GLN A 1 158 ? -1.621 19.587 -5.436 1.00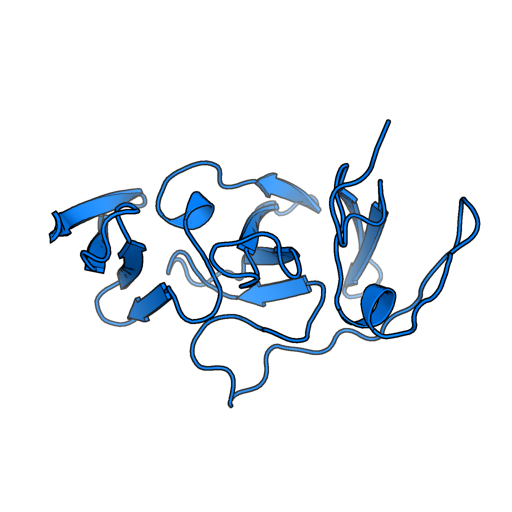 94.06 158 GLN A C 1
ATOM 1319 O O . GLN A 1 158 ? -1.486 18.386 -5.208 1.00 94.06 158 GLN A O 1
ATOM 1324 N N . SER A 1 159 ? -1.200 20.174 -6.557 1.00 90.69 159 SER A N 1
ATOM 1325 C CA . SER A 1 159 ? -0.463 19.510 -7.632 1.00 90.69 159 SER A CA 1
ATOM 1326 C C . SER A 1 159 ? 0.589 20.476 -8.167 1.00 90.69 159 SER A C 1
ATOM 1328 O O . SER A 1 159 ? 0.235 21.582 -8.577 1.00 90.69 159 SER A O 1
ATOM 1330 N N . GLU A 1 160 ? 1.855 20.067 -8.152 1.00 86.44 160 GLU A N 1
ATOM 1331 C CA . GLU A 1 160 ? 3.020 20.851 -8.600 1.00 86.44 160 GLU A CA 1
ATOM 1332 C C . GLU A 1 160 ? 3.912 20.040 -9.532 1.00 86.44 160 GLU A C 1
ATOM 1334 O O . GLU A 1 160 ? 4.037 18.820 -9.283 1.00 86.44 160 GLU A O 1
#

InterPro domains:
  IPR058087 XAC2610 domain [NF047539] (68-158)